Protein AF-G5LTT6-F1 (afdb_monomer_lite)

Structure (mmCIF, N/CA/C/O backbone):
data_AF-G5LTT6-F1
#
_entry.id   AF-G5LTT6-F1
#
loop_
_atom_site.group_PDB
_atom_site.id
_atom_site.type_symbol
_atom_site.label_atom_id
_atom_site.label_alt_id
_atom_site.label_comp_id
_atom_site.label_asym_id
_atom_site.label_entity_id
_atom_site.label_seq_id
_atom_site.pdbx_PDB_ins_code
_atom_site.Cartn_x
_atom_site.Cartn_y
_atom_site.Cartn_z
_atom_site.occupancy
_atom_site.B_iso_or_equiv
_atom_site.auth_seq_id
_atom_site.auth_comp_id
_atom_site.auth_asym_id
_atom_site.auth_atom_id
_atom_site.pdbx_PDB_model_num
ATOM 1 N N . TRP A 1 1 ? 4.756 -8.074 -8.014 1.00 90.06 1 TRP A N 1
ATOM 2 C CA . TRP A 1 1 ? 5.675 -7.265 -7.187 1.00 90.06 1 TRP A CA 1
ATOM 3 C C . TRP A 1 1 ? 6.008 -7.919 -5.835 1.00 90.06 1 TRP A C 1
ATOM 5 O O . TRP A 1 1 ? 7.163 -8.281 -5.661 1.00 90.06 1 TRP A O 1
ATOM 15 N N . TYR A 1 2 ? 5.055 -8.172 -4.916 1.00 94.81 2 TYR A N 1
ATOM 16 C CA . TYR A 1 2 ? 5.366 -8.738 -3.578 1.00 94.81 2 TYR A CA 1
ATOM 17 C C . TYR A 1 2 ? 6.192 -10.032 -3.600 1.00 94.81 2 TYR A C 1
ATOM 19 O O . TYR A 1 2 ? 7.160 -10.132 -2.856 1.00 94.81 2 TYR A O 1
ATOM 27 N N . ALA A 1 3 ? 5.880 -10.975 -4.495 1.00 95.31 3 ALA A N 1
ATOM 28 C CA . ALA A 1 3 ? 6.659 -12.208 -4.646 1.00 95.31 3 ALA A CA 1
ATOM 29 C C . ALA A 1 3 ? 8.133 -11.950 -5.026 1.00 95.31 3 ALA A C 1
ATOM 31 O O . ALA A 1 3 ? 9.029 -12.654 -4.569 1.00 95.31 3 ALA A O 1
ATOM 32 N N . ALA A 1 4 ? 8.420 -10.912 -5.825 1.00 96.00 4 ALA A N 1
ATOM 33 C CA . ALA A 1 4 ? 9.799 -10.544 -6.153 1.00 96.00 4 ALA A CA 1
ATOM 34 C C . ALA A 1 4 ? 10.552 -10.076 -4.897 1.00 96.00 4 ALA A C 1
ATOM 36 O O . ALA A 1 4 ? 11.647 -10.554 -4.612 1.00 96.00 4 ALA A O 1
ATOM 37 N N . TYR A 1 5 ? 9.925 -9.213 -4.096 1.00 96.31 5 TYR A N 1
ATOM 38 C CA . TYR A 1 5 ? 10.547 -8.660 -2.897 1.00 96.31 5 TYR A CA 1
ATOM 39 C C . TYR A 1 5 ? 10.662 -9.674 -1.742 1.00 96.31 5 TYR A C 1
ATOM 41 O O . TYR A 1 5 ? 11.721 -9.793 -1.116 1.00 96.31 5 TYR A O 1
ATOM 49 N N . HIS A 1 6 ? 9.587 -10.406 -1.437 1.00 96.81 6 HIS A N 1
ATOM 50 C CA . HIS A 1 6 ? 9.517 -11.287 -0.268 1.00 96.81 6 HIS A CA 1
ATOM 51 C C . HIS A 1 6 ? 10.025 -12.700 -0.540 1.00 96.81 6 HIS A C 1
ATOM 53 O O . HIS A 1 6 ? 10.747 -13.229 0.307 1.00 96.81 6 HIS A O 1
ATOM 59 N N . ASP A 1 7 ? 9.723 -13.280 -1.701 1.00 96.38 7 ASP A N 1
ATOM 60 C CA . ASP A 1 7 ? 10.048 -14.685 -1.976 1.00 96.38 7 ASP A CA 1
ATOM 61 C C . ASP A 1 7 ? 11.393 -14.784 -2.693 1.00 96.38 7 ASP A C 1
ATOM 63 O O . ASP A 1 7 ? 12.294 -15.483 -2.234 1.00 96.38 7 ASP A O 1
ATOM 67 N N . LYS A 1 8 ? 11.570 -14.004 -3.769 1.00 96.00 8 LYS A N 1
ATOM 68 C CA . LYS A 1 8 ? 12.803 -13.995 -4.579 1.00 96.00 8 LYS A CA 1
ATOM 69 C C . LYS A 1 8 ? 13.919 -13.118 -4.007 1.00 96.00 8 LYS A C 1
ATOM 71 O O . LYS A 1 8 ? 15.021 -13.127 -4.539 1.00 96.00 8 LYS A O 1
ATOM 76 N N . LYS A 1 9 ? 13.636 -12.371 -2.933 1.00 95.62 9 LYS A N 1
ATOM 77 C CA . LYS A 1 9 ? 14.576 -11.453 -2.263 1.00 95.62 9 LYS A CA 1
ATOM 78 C C . LYS A 1 9 ? 15.193 -10.401 -3.198 1.00 95.62 9 LYS A C 1
ATOM 80 O O . LYS A 1 9 ? 16.264 -9.886 -2.904 1.00 95.62 9 LYS A O 1
ATOM 85 N N . GLU A 1 10 ? 14.499 -10.042 -4.276 1.00 95.81 10 GLU A N 1
ATOM 86 C CA . GLU A 1 10 ? 14.931 -9.003 -5.214 1.00 95.81 10 GLU A CA 1
ATOM 87 C C . GLU A 1 10 ? 14.980 -7.633 -4.520 1.00 95.81 10 GLU A C 1
ATOM 89 O O . GLU A 1 10 ? 14.103 -7.301 -3.713 1.00 95.81 10 GLU A O 1
ATOM 94 N N . ARG A 1 11 ? 16.012 -6.840 -4.814 1.00 96.25 11 ARG A N 1
ATOM 95 C CA . ARG A 1 11 ? 16.246 -5.510 -4.223 1.00 96.25 11 ARG A CA 1
ATOM 96 C C . ARG A 1 11 ? 16.537 -4.429 -5.257 1.00 96.25 11 ARG A C 1
ATOM 98 O O . ARG A 1 11 ? 16.692 -3.276 -4.863 1.00 96.25 11 ARG A O 1
ATOM 105 N N . TRP A 1 12 ? 16.579 -4.773 -6.546 1.00 96.69 12 TRP A N 1
ATOM 106 C CA . TRP A 1 12 ? 16.785 -3.840 -7.655 1.00 96.69 12 TRP A CA 1
ATOM 107 C C . TRP A 1 12 ? 18.012 -2.949 -7.419 1.00 96.69 12 TRP A C 1
ATOM 109 O O . TRP A 1 12 ? 17.934 -1.719 -7.355 1.00 96.69 12 TRP A O 1
ATOM 119 N N . SER A 1 13 ? 19.156 -3.608 -7.215 1.00 95.38 13 SER A N 1
ATOM 120 C CA . SER A 1 13 ? 20.453 -2.975 -6.939 1.00 95.38 13 SER A CA 1
ATOM 121 C C . SER A 1 13 ? 20.442 -2.033 -5.724 1.00 95.38 13 SER A C 1
ATOM 123 O O . SER A 1 13 ? 21.067 -0.973 -5.756 1.00 95.38 13 SER A O 1
ATOM 125 N N . ASP A 1 14 ? 19.696 -2.389 -4.673 1.00 94.12 14 ASP A N 1
ATOM 126 C CA . ASP A 1 14 ? 19.516 -1.590 -3.451 1.00 94.12 14 ASP A CA 1
ATOM 127 C C . ASP A 1 14 ? 19.056 -0.150 -3.742 1.00 94.12 14 ASP A C 1
ATOM 129 O O . ASP A 1 14 ? 19.512 0.818 -3.132 1.00 94.12 14 ASP A O 1
ATOM 133 N N . GLY A 1 15 ? 18.163 -0.007 -4.727 1.00 92.12 15 GLY A N 1
ATOM 134 C CA . GLY A 1 15 ? 17.614 1.278 -5.163 1.00 92.12 15 GLY A CA 1
ATOM 135 C C . GLY A 1 15 ? 18.434 2.003 -6.234 1.00 92.12 15 GLY A C 1
ATOM 136 O O . GLY A 1 15 ? 18.007 3.055 -6.703 1.00 92.12 15 GLY A O 1
ATOM 137 N N . LYS A 1 16 ? 19.577 1.452 -6.669 1.00 95.81 16 LYS A N 1
ATOM 138 C CA . LYS A 1 16 ? 20.376 2.024 -7.770 1.00 95.81 16 LYS A CA 1
ATOM 139 C C . LYS A 1 16 ? 19.772 1.771 -9.152 1.00 95.81 16 LYS A C 1
ATOM 141 O O . LYS A 1 16 ? 20.206 2.402 -10.110 1.00 95.81 16 LYS A O 1
ATOM 146 N N . ASP A 1 17 ? 18.790 0.875 -9.255 1.00 95.25 17 ASP A N 1
ATOM 147 C CA . ASP A 1 17 ? 18.086 0.577 -10.504 1.00 95.25 17 ASP A CA 1
ATOM 148 C C . ASP A 1 17 ? 16.565 0.816 -10.379 1.00 95.25 17 ASP A C 1
ATOM 150 O O . ASP A 1 17 ? 15.768 -0.127 -10.278 1.00 95.25 17 ASP A O 1
ATOM 154 N N . PRO A 1 18 ? 16.127 2.090 -10.365 1.00 94.62 18 PRO A N 1
ATOM 155 C CA . PRO A 1 18 ? 14.707 2.425 -10.298 1.00 94.62 18 PRO A CA 1
ATOM 156 C C . PRO A 1 18 ? 13.934 1.976 -11.548 1.00 94.62 18 PRO A C 1
ATOM 158 O O . PRO A 1 18 ? 12.731 1.728 -11.467 1.00 94.62 18 PRO A O 1
ATOM 161 N N . ALA A 1 19 ? 14.604 1.828 -12.695 1.00 95.56 19 ALA A N 1
ATOM 162 C CA . ALA A 1 19 ? 13.969 1.378 -13.927 1.00 95.56 19 ALA A CA 1
ATOM 163 C C . ALA A 1 19 ? 13.546 -0.095 -13.825 1.00 95.56 19 ALA A C 1
ATOM 165 O O . ALA A 1 19 ? 12.395 -0.421 -14.118 1.00 95.56 19 ALA A O 1
ATOM 166 N N . ALA A 1 20 ? 14.420 -0.983 -13.338 1.00 95.75 20 ALA A N 1
ATOM 167 C CA . ALA A 1 20 ? 14.075 -2.390 -13.123 1.00 95.75 20 ALA A CA 1
ATOM 168 C C . ALA A 1 20 ? 12.976 -2.573 -12.060 1.00 95.75 20 ALA A C 1
ATOM 170 O O . ALA A 1 20 ? 12.105 -3.445 -12.197 1.00 95.75 20 ALA A O 1
ATOM 171 N N . PHE A 1 21 ? 12.982 -1.724 -11.027 1.00 96.88 21 PHE A N 1
ATOM 172 C CA . PHE A 1 21 ? 11.936 -1.684 -10.007 1.00 96.88 21 PHE A CA 1
ATOM 173 C C . PHE A 1 21 ? 10.558 -1.407 -10.616 1.00 96.88 21 PHE A C 1
ATOM 175 O O . PHE A 1 21 ? 9.623 -2.194 -10.437 1.00 96.88 21 PHE A O 1
ATOM 182 N N . ILE A 1 22 ? 10.447 -0.307 -11.369 1.00 96.56 22 ILE A N 1
ATOM 183 C CA . ILE A 1 22 ? 9.204 0.111 -12.025 1.00 96.56 22 ILE A CA 1
ATOM 184 C C . ILE A 1 22 ? 8.776 -0.943 -13.047 1.00 96.56 22 ILE A C 1
ATOM 186 O O . ILE A 1 22 ? 7.630 -1.395 -13.011 1.00 96.56 22 ILE A O 1
ATOM 190 N N . LYS A 1 23 ? 9.710 -1.427 -13.877 1.00 96.38 23 LYS A N 1
ATOM 191 C CA . LYS A 1 23 ? 9.455 -2.456 -14.893 1.00 96.38 23 LYS A CA 1
ATOM 192 C C . LYS A 1 23 ? 8.800 -3.705 -14.307 1.00 96.38 23 LYS A C 1
ATOM 194 O O . LYS A 1 23 ? 7.858 -4.230 -14.886 1.00 96.38 23 LYS A O 1
ATOM 199 N N . THR A 1 24 ? 9.229 -4.145 -13.123 1.00 97.06 24 THR A N 1
ATOM 200 C CA . THR A 1 24 ? 8.633 -5.314 -12.451 1.00 97.06 24 THR A CA 1
ATOM 201 C C . THR A 1 24 ? 7.143 -5.119 -12.141 1.00 97.06 24 TH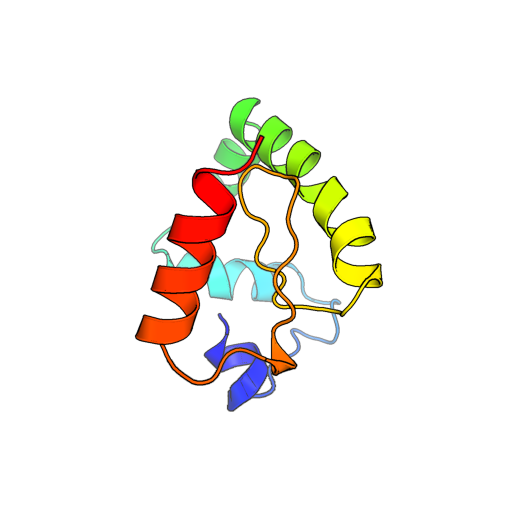R A C 1
ATOM 203 O O . THR A 1 24 ? 6.368 -6.076 -12.171 1.00 97.06 24 THR A O 1
ATOM 206 N N . GLY A 1 25 ? 6.736 -3.894 -11.796 1.00 96.38 25 GLY A N 1
ATOM 207 C CA . GLY A 1 25 ? 5.333 -3.542 -11.584 1.00 96.38 25 GLY A CA 1
ATOM 208 C C . GLY A 1 25 ? 4.566 -3.409 -12.897 1.00 96.38 25 GLY A C 1
ATOM 209 O O . GLY A 1 25 ? 3.497 -4.000 -13.034 1.00 96.38 25 GLY A O 1
ATOM 210 N N . LEU A 1 26 ? 5.133 -2.678 -13.859 1.00 97.50 26 LEU A N 1
ATOM 211 C CA . LEU A 1 26 ? 4.487 -2.388 -15.139 1.00 97.50 26 LEU A CA 1
ATOM 212 C C . LEU A 1 26 ? 4.269 -3.640 -15.993 1.00 97.50 26 LEU A C 1
ATOM 214 O O . LEU A 1 26 ? 3.160 -3.840 -16.484 1.00 97.50 26 LEU A O 1
ATOM 218 N N . ASP A 1 27 ? 5.264 -4.527 -16.082 1.00 96.50 27 ASP A N 1
ATOM 219 C CA . ASP A 1 27 ? 5.143 -5.801 -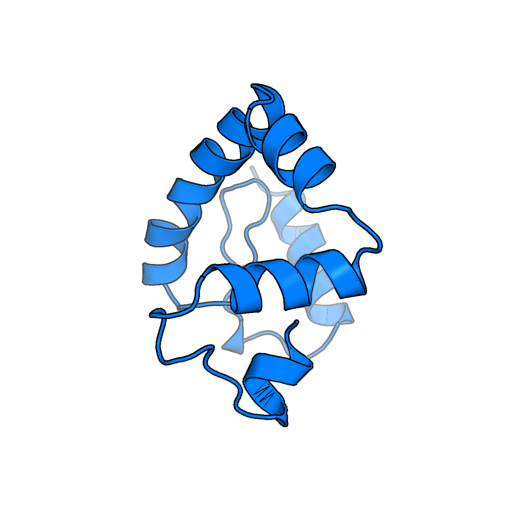16.802 1.00 96.50 27 ASP A CA 1
ATOM 220 C C . ASP A 1 27 ? 3.996 -6.650 -16.234 1.00 96.50 27 ASP A C 1
ATOM 222 O O . ASP A 1 27 ? 3.207 -7.228 -16.977 1.00 96.50 27 ASP A O 1
ATOM 226 N N . ALA A 1 28 ? 3.880 -6.708 -14.902 1.00 96.69 28 ALA A N 1
ATOM 227 C CA . ALA A 1 28 ? 2.825 -7.463 -14.230 1.00 96.69 28 ALA A CA 1
ATOM 228 C C . ALA A 1 28 ? 1.433 -6.829 -14.408 1.00 96.69 28 ALA A C 1
ATOM 230 O O . ALA A 1 28 ? 0.433 -7.541 -14.352 1.00 96.69 28 ALA A O 1
ATOM 231 N N . ALA A 1 29 ? 1.371 -5.510 -14.605 1.00 96.31 29 ALA A N 1
ATOM 232 C CA . ALA A 1 29 ? 0.142 -4.764 -14.861 1.00 96.31 29 ALA A CA 1
ATOM 233 C C . ALA A 1 29 ? -0.227 -4.688 -16.356 1.00 96.31 29 ALA A C 1
ATOM 235 O O . ALA A 1 29 ? -1.315 -4.216 -16.679 1.00 96.31 29 ALA A O 1
ATOM 236 N N . GLY A 1 30 ? 0.657 -5.123 -17.263 1.00 97.19 30 GLY A N 1
ATOM 237 C CA . GLY A 1 30 ? 0.473 -4.965 -18.708 1.00 97.19 30 GLY A CA 1
ATOM 238 C C . GLY A 1 30 ? 0.494 -3.503 -19.172 1.00 97.19 30 GLY A C 1
ATOM 239 O O . GLY A 1 30 ? -0.157 -3.170 -20.157 1.00 97.19 30 GLY A O 1
ATOM 240 N N . MET A 1 31 ? 1.203 -2.627 -18.455 1.00 96.88 31 MET A N 1
ATOM 241 C CA . MET A 1 31 ? 1.275 -1.187 -18.725 1.00 96.88 31 MET A CA 1
ATOM 242 C C . MET A 1 31 ? 2.619 -0.827 -19.366 1.00 96.88 31 MET A C 1
ATOM 244 O O . MET A 1 31 ? 3.656 -1.362 -18.975 1.00 96.88 31 MET A O 1
ATOM 248 N N . SER A 1 32 ? 2.627 0.093 -20.333 1.00 97.50 32 SER A N 1
ATOM 249 C CA . SER A 1 32 ? 3.883 0.599 -20.892 1.00 97.50 32 SER A CA 1
ATOM 250 C C . SER A 1 32 ? 4.506 1.674 -19.993 1.00 97.50 32 SER A C 1
ATOM 252 O O . SER A 1 32 ? 3.813 2.374 -19.254 1.00 97.50 32 SER A O 1
ATOM 254 N N . GLN A 1 33 ? 5.828 1.847 -20.082 1.00 96.38 33 GLN A N 1
ATOM 255 C CA . GLN A 1 33 ? 6.529 2.919 -19.366 1.00 96.38 33 GLN A CA 1
ATOM 256 C C . GLN A 1 33 ? 5.990 4.309 -19.746 1.00 96.38 33 GLN A C 1
ATOM 258 O O . GLN A 1 33 ? 5.813 5.159 -18.878 1.00 96.38 33 GLN A O 1
ATOM 263 N N . ALA A 1 34 ? 5.686 4.526 -21.029 1.00 97.19 34 ALA A N 1
ATOM 264 C CA . ALA A 1 34 ? 5.172 5.802 -21.520 1.00 97.19 34 ALA A CA 1
ATOM 265 C C . ALA A 1 34 ? 3.776 6.115 -20.957 1.00 97.19 34 ALA A C 1
ATOM 267 O O . ALA A 1 34 ? 3.531 7.243 -20.530 1.00 97.19 34 ALA A O 1
ATOM 268 N N . ASP A 1 35 ? 2.890 5.115 -20.899 1.00 97.56 35 ASP A N 1
ATOM 269 C CA . ASP A 1 35 ? 1.549 5.285 -20.326 1.00 97.56 35 ASP A CA 1
ATOM 270 C C . ASP A 1 35 ? 1.627 5.585 -18.829 1.00 97.56 35 ASP A C 1
ATOM 272 O O . ASP A 1 35 ? 0.925 6.467 -18.336 1.00 97.56 35 ASP A O 1
ATOM 276 N N . PHE A 1 36 ? 2.525 4.903 -18.110 1.00 97.56 36 PHE A N 1
ATOM 277 C CA . PHE A 1 36 ? 2.773 5.169 -16.696 1.00 97.56 36 PHE A CA 1
ATOM 278 C C . PHE A 1 36 ? 3.256 6.606 -16.461 1.00 97.56 36 PHE A C 1
ATOM 280 O O . PHE A 1 36 ? 2.710 7.313 -15.616 1.00 97.56 36 PHE A O 1
ATOM 287 N N . GLU A 1 37 ? 4.251 7.070 -17.218 1.00 97.06 37 GLU A N 1
ATOM 288 C CA . GLU A 1 37 ? 4.800 8.425 -17.084 1.00 97.06 37 GLU A CA 1
ATOM 289 C C . GLU A 1 37 ? 3.802 9.519 -17.472 1.00 97.06 37 GLU A C 1
ATOM 291 O O . GLU A 1 37 ? 3.817 10.608 -16.891 1.00 97.06 37 GLU A O 1
ATOM 296 N N . ALA A 1 38 ? 2.936 9.248 -18.450 1.00 97.50 38 ALA A N 1
ATOM 297 C CA . ALA A 1 38 ? 1.846 10.142 -18.812 1.00 97.50 38 ALA A CA 1
ATOM 298 C C . ALA A 1 38 ? 0.798 10.207 -17.692 1.00 97.50 38 ALA A C 1
ATOM 300 O O . ALA A 1 38 ? 0.464 11.302 -17.238 1.00 97.50 38 ALA A O 1
ATOM 301 N N . ALA A 1 39 ? 0.344 9.053 -17.192 1.00 97.50 39 ALA A N 1
ATOM 302 C CA . ALA A 1 39 ? -0.629 8.962 -16.106 1.00 97.50 39 ALA A CA 1
ATOM 303 C C . ALA A 1 39 ? -0.102 9.563 -14.796 1.00 97.50 39 ALA A C 1
ATOM 305 O O . ALA A 1 39 ? -0.856 10.173 -14.046 1.00 97.50 39 ALA A O 1
ATOM 306 N N . LEU A 1 40 ? 1.204 9.467 -14.531 1.00 97.31 40 LEU A N 1
ATOM 307 C CA . LEU A 1 40 ? 1.816 10.058 -13.343 1.00 97.31 40 LEU A CA 1
ATOM 308 C C . LEU A 1 40 ? 1.644 11.584 -13.289 1.00 97.31 40 LEU A C 1
ATOM 310 O O . LEU A 1 40 ? 1.638 12.152 -12.201 1.00 97.31 40 LEU A O 1
ATOM 314 N N . LYS A 1 41 ? 1.485 12.257 -14.432 1.00 97.25 41 LYS A N 1
ATOM 315 C CA . LYS A 1 41 ? 1.271 13.713 -14.504 1.00 97.25 41 LYS A CA 1
ATOM 316 C C . LYS A 1 41 ? -0.189 14.117 -14.290 1.00 97.25 41 LYS A C 1
ATOM 318 O O . LYS A 1 41 ? -0.466 15.311 -14.194 1.00 97.25 41 LYS A O 1
ATOM 323 N N . ASP A 1 42 ? -1.110 13.157 -14.229 1.00 98.25 42 ASP A N 1
ATOM 324 C CA . ASP A 1 42 ? -2.526 13.421 -13.999 1.00 98.25 42 ASP A CA 1
ATOM 325 C C . ASP A 1 42 ? -2.730 14.051 -12.603 1.00 98.25 42 ASP A C 1
ATOM 327 O O . ASP A 1 42 ? -2.260 13.494 -11.600 1.00 98.25 42 ASP A O 1
ATOM 331 N N . PRO A 1 43 ? -3.436 15.195 -12.497 1.00 98.12 43 PRO A N 1
ATOM 332 C CA . PRO A 1 43 ? -3.752 15.820 -11.216 1.00 98.12 43 PRO A CA 1
ATOM 333 C C . PRO A 1 43 ? -4.423 14.879 -10.210 1.00 98.12 43 PRO A C 1
ATOM 335 O O . PRO A 1 43 ? -4.126 14.967 -9.022 1.00 98.12 43 PRO A O 1
ATOM 338 N N . ALA A 1 44 ? -5.277 13.954 -10.654 1.00 97.88 44 ALA A N 1
ATOM 339 C CA . ALA A 1 44 ? -5.935 12.991 -9.774 1.00 97.88 44 ALA A CA 1
ATOM 340 C C . ALA A 1 44 ? -4.942 11.966 -9.195 1.00 97.88 44 ALA A C 1
ATOM 342 O O . ALA A 1 44 ? -5.060 11.556 -8.033 1.00 97.88 44 ALA A O 1
ATOM 343 N N . VAL A 1 45 ? -3.925 11.577 -9.974 1.00 98.06 45 VAL A N 1
ATOM 344 C CA . VAL A 1 45 ? -2.835 10.710 -9.498 1.00 98.06 45 VAL A CA 1
ATOM 345 C C . VAL A 1 45 ? -1.972 11.466 -8.492 1.00 98.06 45 VAL A C 1
ATOM 347 O O . VAL A 1 45 ? -1.699 10.944 -7.412 1.00 98.06 45 VAL A O 1
ATOM 350 N N . GLN A 1 46 ? -1.613 12.716 -8.787 1.00 98.31 46 GLN A N 1
ATOM 351 C CA . GLN A 1 46 ? -0.862 13.567 -7.859 1.00 98.31 46 GLN A CA 1
ATOM 352 C C . GLN A 1 46 ? -1.629 13.823 -6.551 1.00 98.31 46 GLN A C 1
ATOM 354 O O . GLN A 1 46 ? -1.058 13.688 -5.470 1.00 98.31 46 GLN A O 1
ATOM 359 N N . GLU A 1 47 ? -2.934 14.099 -6.616 1.00 98.12 47 GLU A N 1
ATOM 360 C CA . GLU A 1 47 ? -3.789 14.262 -5.433 1.00 98.12 47 GLU A CA 1
ATOM 361 C C . GLU A 1 47 ? -3.839 12.978 -4.586 1.00 98.12 47 GLU A C 1
ATOM 363 O O . GLU A 1 47 ? -3.809 13.028 -3.355 1.00 98.12 47 GLU A O 1
ATOM 368 N N . THR A 1 48 ? -3.876 11.812 -5.235 1.00 97.81 48 THR A N 1
ATOM 369 C CA . THR A 1 48 ? -3.835 10.514 -4.550 1.00 97.81 48 THR A CA 1
ATOM 370 C C . THR A 1 48 ? -2.510 10.313 -3.813 1.00 97.81 48 THR A C 1
ATOM 372 O O . THR A 1 48 ? -2.517 9.947 -2.636 1.00 97.81 48 THR A O 1
ATOM 375 N N . LEU A 1 49 ? -1.379 10.610 -4.464 1.00 97.56 49 LEU A N 1
ATOM 376 C CA . LEU A 1 49 ? -0.054 10.542 -3.841 1.00 97.56 49 LEU A CA 1
ATOM 377 C C . LEU A 1 49 ? 0.067 11.503 -2.649 1.00 97.56 49 LEU A C 1
ATOM 379 O O . LEU A 1 49 ? 0.643 11.135 -1.624 1.00 97.56 49 LEU A O 1
ATOM 383 N N . GLU A 1 50 ? -0.518 12.700 -2.744 1.00 97.75 50 GLU A N 1
ATOM 384 C CA . GLU A 1 50 ? -0.542 13.663 -1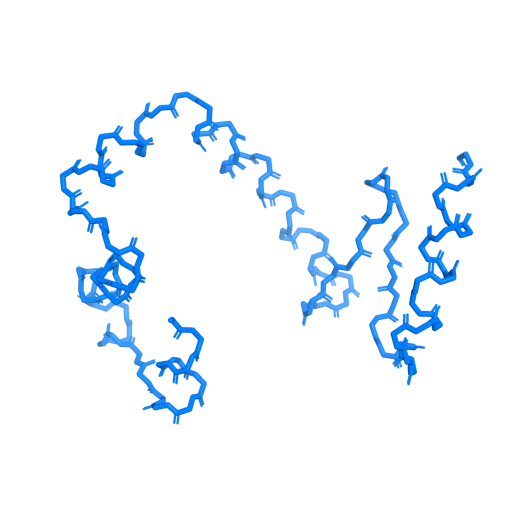.640 1.00 97.75 50 GLU A CA 1
ATOM 385 C C . GLU A 1 50 ? -1.336 13.127 -0.442 1.00 97.75 50 GLU A C 1
ATOM 387 O O . GLU A 1 50 ? -0.840 13.134 0.686 1.00 97.75 50 GLU A O 1
ATOM 392 N N . LYS A 1 51 ? -2.534 12.572 -0.679 1.00 95.88 51 LYS A N 1
ATOM 393 C CA . LYS A 1 51 ? -3.361 11.947 0.371 1.00 95.88 51 LYS A CA 1
ATOM 394 C C . LYS A 1 51 ? -2.631 10.802 1.075 1.00 95.88 51 LYS A C 1
ATOM 396 O O . LYS A 1 51 ? -2.795 10.613 2.280 1.00 95.88 51 LYS A O 1
ATOM 401 N N . TRP A 1 52 ? -1.809 10.043 0.352 1.00 97.38 52 TRP A N 1
ATOM 402 C CA . TRP A 1 52 ? -1.068 8.912 0.915 1.00 97.38 52 TRP A CA 1
ATOM 403 C C . TRP A 1 52 ? 0.067 9.319 1.857 1.00 97.38 52 TRP A C 1
ATOM 405 O O . TRP A 1 52 ? 0.495 8.487 2.657 1.00 97.38 52 TRP A O 1
ATOM 415 N N . LYS A 1 53 ? 0.515 10.583 1.866 1.00 95.81 53 LYS A N 1
ATOM 416 C CA . LYS A 1 53 ? 1.539 11.047 2.822 1.00 95.81 53 LYS A CA 1
ATOM 417 C C . LYS A 1 53 ? 1.110 10.881 4.282 1.00 95.81 53 LYS A C 1
ATOM 419 O O . LYS A 1 53 ? 1.952 10.589 5.131 1.00 95.81 53 LYS A O 1
ATOM 424 N N . ALA A 1 54 ? -0.193 10.966 4.570 1.00 94.00 54 ALA A N 1
ATOM 425 C CA . ALA A 1 54 ? -0.744 10.721 5.905 1.00 94.00 54 ALA A CA 1
ATOM 426 C C . ALA A 1 54 ? -0.460 9.296 6.427 1.00 94.00 54 ALA A C 1
ATOM 428 O O . ALA A 1 54 ? -0.452 9.066 7.638 1.00 94.00 54 ALA A O 1
ATOM 429 N N . ALA A 1 55 ? -0.176 8.335 5.537 1.00 94.00 55 ALA A N 1
ATOM 430 C CA . ALA A 1 55 ? 0.150 6.965 5.920 1.00 94.00 55 ALA A CA 1
ATOM 431 C C . ALA A 1 55 ? 1.414 6.874 6.789 1.00 94.00 55 ALA A C 1
ATOM 433 O O . ALA A 1 55 ? 1.515 5.951 7.596 1.00 94.00 55 ALA A O 1
ATOM 434 N N . TYR A 1 56 ? 2.357 7.821 6.672 1.00 94.31 56 TYR A N 1
ATOM 435 C CA . TYR A 1 56 ? 3.578 7.814 7.481 1.00 94.31 56 TYR A CA 1
ATOM 436 C C . TYR A 1 56 ? 3.275 7.975 8.975 1.00 94.31 56 TYR A C 1
ATOM 438 O O . TYR A 1 56 ? 3.774 7.204 9.795 1.00 94.31 56 TYR A O 1
ATOM 446 N N . ASP A 1 57 ? 2.415 8.928 9.338 1.00 93.62 57 ASP A N 1
ATOM 447 C CA . ASP A 1 57 ? 2.051 9.156 10.739 1.00 93.62 57 ASP A CA 1
ATOM 448 C C . ASP A 1 57 ? 1.147 8.048 11.287 1.00 93.62 57 ASP A C 1
ATOM 450 O O . ASP A 1 57 ? 1.325 7.622 12.427 1.00 93.62 57 ASP A O 1
ATOM 454 N N . VAL A 1 58 ? 0.252 7.495 10.461 1.00 93.31 58 VAL A N 1
ATOM 455 C CA . VAL A 1 58 ? -0.543 6.311 10.829 1.00 93.31 58 VAL A CA 1
ATOM 456 C C . VAL A 1 58 ? 0.365 5.104 11.106 1.00 93.31 58 VAL A C 1
ATOM 458 O O . VAL A 1 58 ? 0.183 4.408 12.107 1.00 93.31 58 VAL A O 1
ATOM 461 N N . ALA A 1 59 ? 1.380 4.874 10.268 1.00 93.25 59 ALA A N 1
ATOM 462 C CA . ALA A 1 59 ? 2.317 3.764 10.424 1.00 93.25 59 ALA A CA 1
ATOM 463 C C . ALA A 1 59 ? 3.172 3.872 11.698 1.00 93.25 59 ALA A C 1
ATOM 465 O O . ALA A 1 59 ? 3.570 2.845 12.244 1.00 93.25 59 ALA A O 1
ATOM 466 N N . LYS A 1 60 ? 3.425 5.074 12.232 1.00 94.12 60 LYS A N 1
ATOM 467 C CA . LYS A 1 60 ? 4.169 5.237 13.498 1.00 94.12 60 LYS A CA 1
ATOM 468 C C . LYS A 1 60 ? 3.453 4.638 14.711 1.00 94.12 60 LYS A C 1
ATOM 470 O O . LYS A 1 60 ? 4.116 4.318 15.691 1.00 94.12 60 LYS A O 1
ATOM 475 N N . ILE A 1 61 ? 2.127 4.482 14.667 1.00 93.44 61 ILE A N 1
ATOM 476 C CA . ILE A 1 61 ? 1.345 4.023 15.826 1.00 93.44 61 ILE A CA 1
ATOM 477 C C . ILE A 1 61 ? 1.584 2.532 16.101 1.00 93.44 61 ILE A C 1
ATOM 479 O O . ILE A 1 61 ? 1.718 2.125 17.255 1.00 93.44 61 ILE A O 1
ATOM 483 N N . GLN A 1 62 ? 1.618 1.706 15.052 1.00 92.94 62 GLN A N 1
ATOM 484 C CA . GLN A 1 62 ? 1.754 0.249 15.195 1.00 92.94 62 GLN A CA 1
ATOM 485 C C . GLN A 1 62 ? 2.383 -0.465 13.985 1.00 92.94 62 GLN A C 1
ATOM 487 O O . GLN A 1 62 ? 2.249 -1.678 13.845 1.00 92.94 62 GLN A O 1
ATOM 492 N N . GLY A 1 63 ? 3.051 0.265 13.095 1.00 94.25 63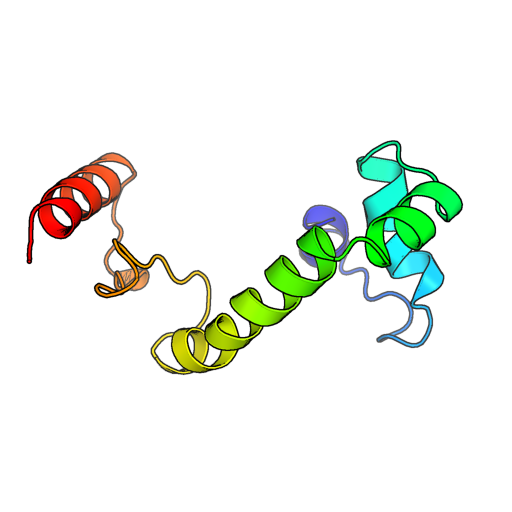 GLY A N 1
ATOM 493 C CA . GLY A 1 63 ? 3.599 -0.272 11.853 1.00 94.25 63 GLY A CA 1
ATOM 494 C C . GLY A 1 63 ? 2.540 -0.517 10.776 1.00 94.25 63 GLY A C 1
ATOM 495 O O . GLY A 1 63 ? 1.442 0.043 10.803 1.00 94.25 63 GLY A O 1
ATOM 496 N N . VAL A 1 64 ? 2.898 -1.361 9.807 1.00 94.56 64 VAL A N 1
ATOM 497 C CA . VAL A 1 64 ? 2.046 -1.763 8.681 1.00 94.56 64 VAL A CA 1
ATOM 498 C C . VAL A 1 64 ? 1.827 -3.283 8.694 1.00 94.56 64 VAL A C 1
ATOM 500 O O . VAL A 1 64 ? 2.743 -4.012 9.080 1.00 94.56 64 VAL A O 1
ATOM 503 N N . PRO A 1 65 ? 0.655 -3.791 8.266 1.00 93.69 65 PRO A N 1
ATOM 504 C CA . PRO A 1 65 ? -0.495 -3.049 7.734 1.00 93.69 65 PRO A CA 1
ATOM 505 C C . PRO A 1 65 ? -1.260 -2.246 8.803 1.00 93.69 65 PRO A C 1
ATOM 507 O O . PRO A 1 65 ? -1.205 -2.556 9.991 1.00 93.69 65 PRO A O 1
ATOM 510 N N . ALA A 1 66 ? -1.978 -1.204 8.373 1.00 95.12 66 ALA A N 1
ATOM 511 C CA . ALA A 1 66 ? -2.785 -0.336 9.232 1.00 95.12 66 ALA A CA 1
ATOM 512 C C . ALA A 1 66 ? -4.179 -0.139 8.618 1.00 95.12 66 ALA A C 1
ATOM 514 O O . ALA A 1 66 ? -4.324 0.513 7.585 1.00 95.12 66 ALA A O 1
ATOM 515 N N . TYR A 1 67 ? -5.204 -0.717 9.246 1.00 95.44 67 TYR A N 1
ATOM 516 C CA . TYR A 1 67 ? -6.590 -0.619 8.785 1.00 95.44 67 TYR A CA 1
ATOM 517 C C . TYR A 1 67 ? -7.309 0.480 9.563 1.00 95.44 67 TYR A C 1
ATOM 519 O O . TYR A 1 67 ? -7.497 0.354 10.774 1.00 95.44 67 TYR A O 1
ATOM 527 N N . VAL A 1 68 ? -7.694 1.558 8.876 1.00 95.44 68 VAL A N 1
ATOM 528 C CA . VAL A 1 68 ? -8.353 2.721 9.485 1.00 95.44 68 VAL A CA 1
ATOM 529 C C . VAL A 1 68 ? -9.796 2.816 8.998 1.00 95.44 68 VAL A C 1
ATOM 531 O O . VAL A 1 68 ? -10.041 2.968 7.804 1.00 95.44 68 VAL A O 1
ATOM 534 N N . VAL A 1 69 ? -10.756 2.760 9.920 1.00 96.62 69 VAL A N 1
ATOM 535 C CA . VAL A 1 69 ? -12.188 2.902 9.616 1.00 96.62 69 VAL A CA 1
ATOM 536 C C . VAL A 1 69 ? -12.590 4.375 9.708 1.00 96.62 69 VAL A C 1
ATOM 538 O O . VAL A 1 69 ? -12.284 5.044 10.700 1.00 96.62 69 VAL A O 1
ATOM 541 N N . ASN A 1 70 ? -13.252 4.883 8.659 1.00 94.88 70 ASN A N 1
ATOM 542 C CA . ASN A 1 70 ? -13.713 6.275 8.515 1.00 94.88 70 ASN A CA 1
ATOM 543 C C . ASN A 1 70 ? -12.625 7.339 8.774 1.00 94.88 70 ASN A C 1
ATOM 545 O O . ASN A 1 70 ? -12.920 8.428 9.257 1.00 94.88 70 ASN A O 1
ATOM 549 N N . GLY A 1 71 ? -11.352 7.015 8.514 1.00 92.75 71 GLY A N 1
ATOM 550 C CA . GLY A 1 71 ? -10.224 7.919 8.779 1.00 92.75 71 GLY A CA 1
ATOM 551 C C . GLY A 1 71 ? -9.962 8.212 10.265 1.00 92.75 71 GLY A C 1
ATOM 552 O O . GLY A 1 71 ? -9.161 9.090 10.566 1.00 92.75 71 GLY A O 1
ATOM 553 N N . LYS A 1 72 ? -10.619 7.496 11.193 1.00 94.12 72 LYS A N 1
ATOM 554 C CA . LYS A 1 72 ? -10.614 7.802 12.634 1.00 94.12 72 LYS A CA 1
ATOM 555 C C . LYS A 1 72 ? -10.176 6.632 13.512 1.00 94.12 72 LYS A C 1
ATOM 557 O O . LYS A 1 72 ? -9.408 6.831 14.449 1.00 94.12 72 LYS A O 1
ATOM 562 N N . TYR A 1 73 ? -10.647 5.416 13.233 1.00 95.75 73 TYR A N 1
ATOM 563 C CA . TYR A 1 73 ? -10.412 4.261 14.106 1.00 95.75 73 TYR A CA 1
ATOM 564 C C . TYR A 1 73 ? -9.369 3.315 13.513 1.00 95.75 73 TYR A C 1
ATOM 566 O O . TYR A 1 73 ? -9.658 2.600 12.555 1.00 95.75 73 TYR A O 1
ATOM 574 N N . LEU A 1 74 ? -8.166 3.292 14.091 1.00 95.31 74 LEU A N 1
ATOM 575 C CA . LEU A 1 74 ? -7.104 2.357 13.715 1.00 95.31 74 LEU A CA 1
ATOM 576 C C . LEU A 1 74 ? -7.291 1.006 14.420 1.00 95.31 74 LEU A C 1
ATOM 578 O O . LEU A 1 74 ? -7.286 0.929 15.648 1.00 95.31 74 LEU A O 1
ATOM 582 N N . ILE A 1 75 ? -7.425 -0.065 13.640 1.00 94.81 75 ILE A N 1
ATOM 583 C CA . ILE A 1 75 ? -7.530 -1.435 14.150 1.00 94.81 75 ILE A CA 1
ATOM 584 C C . ILE A 1 75 ? -6.138 -1.963 14.502 1.00 94.81 75 ILE A C 1
ATOM 586 O O . ILE A 1 75 ? -5.241 -1.987 13.655 1.00 94.81 75 ILE A O 1
ATOM 590 N N . TYR A 1 76 ? -5.986 -2.465 15.732 1.00 92.88 76 TYR A N 1
ATOM 591 C CA . TYR A 1 76 ? -4.764 -3.146 16.151 1.00 92.88 76 TYR A CA 1
ATOM 592 C C . TYR A 1 76 ? -4.620 -4.504 15.460 1.00 92.88 76 TYR A C 1
ATOM 594 O O . TYR A 1 76 ? -5.334 -5.453 15.787 1.00 92.88 76 TYR A O 1
ATOM 602 N N . THR A 1 77 ? -3.669 -4.625 14.534 1.00 88.12 77 THR A N 1
ATOM 603 C CA . THR A 1 77 ? -3.547 -5.806 13.657 1.00 88.12 77 THR A CA 1
ATOM 604 C C . THR A 1 77 ? -3.221 -7.088 14.409 1.00 88.12 77 THR A C 1
ATOM 606 O O . THR A 1 77 ? -3.751 -8.142 14.073 1.00 88.12 77 THR A O 1
ATOM 609 N N . LYS A 1 78 ? -2.444 -6.997 15.494 1.00 89.06 78 LYS A N 1
ATOM 610 C CA . LYS A 1 78 ? -2.145 -8.132 16.388 1.00 89.06 78 LYS A CA 1
ATOM 611 C C . LYS A 1 78 ? -3.383 -8.769 17.039 1.00 89.06 78 LYS A C 1
ATOM 613 O O . LYS A 1 78 ? -3.292 -9.883 17.543 1.00 89.06 78 LYS A O 1
ATOM 618 N N . ASN A 1 79 ? -4.518 -8.067 17.057 1.00 87.75 79 ASN A N 1
ATOM 619 C CA . ASN A 1 79 ? -5.768 -8.558 17.637 1.00 87.75 79 ASN A CA 1
ATOM 620 C C . ASN A 1 79 ? -6.696 -9.207 16.595 1.00 87.75 79 ASN A C 1
ATOM 622 O O . ASN A 1 79 ? -7.750 -9.715 16.973 1.00 87.75 79 ASN A O 1
ATOM 626 N N . ILE A 1 80 ? -6.334 -9.196 15.307 1.00 90.25 80 ILE A N 1
ATOM 627 C CA . ILE A 1 80 ? -7.126 -9.819 14.241 1.00 90.25 80 ILE A CA 1
ATOM 628 C C . ILE A 1 80 ? -6.938 -11.338 14.320 1.00 90.25 80 ILE A C 1
ATOM 630 O O . ILE A 1 80 ? -5.832 -11.840 14.132 1.00 90.25 80 ILE A O 1
ATOM 634 N N . LYS A 1 81 ? -8.019 -12.072 14.612 1.00 89.94 81 LYS A N 1
ATOM 635 C CA . LYS A 1 81 ? -7.985 -13.536 14.811 1.00 89.94 81 LYS A CA 1
ATOM 636 C C . LYS A 1 81 ? -8.574 -14.325 13.644 1.00 89.94 81 LYS A C 1
ATOM 638 O O . LYS A 1 81 ? -8.226 -15.483 13.447 1.00 89.94 81 LYS A O 1
ATOM 643 N N . SER A 1 82 ? -9.475 -13.707 12.890 1.00 94.50 82 SER A N 1
ATOM 644 C CA . SER A 1 82 ? -10.126 -14.282 11.714 1.00 94.50 82 SER A CA 1
ATOM 645 C C . SER A 1 82 ? -10.665 -13.176 10.809 1.00 94.50 82 SER A C 1
ATOM 647 O O . SER A 1 82 ? -10.830 -12.031 11.244 1.00 94.50 82 SER A O 1
ATOM 649 N N . ILE A 1 83 ? -10.987 -13.534 9.565 1.00 93.88 83 ILE A N 1
ATOM 650 C CA . ILE A 1 83 ? -11.640 -12.633 8.606 1.00 93.88 83 ILE A CA 1
ATOM 651 C C . ILE A 1 83 ? -12.974 -12.131 9.172 1.00 93.88 83 ILE A C 1
ATOM 653 O O . ILE A 1 83 ? -13.220 -10.927 9.159 1.00 93.88 83 ILE A O 1
ATOM 657 N N . ASP A 1 84 ? -13.784 -13.026 9.744 1.00 95.19 84 ASP A N 1
ATOM 658 C CA . ASP A 1 84 ? -15.088 -12.666 10.313 1.00 95.19 84 ASP A CA 1
ATOM 659 C C . ASP A 1 84 ? -14.951 -11.670 11.469 1.00 95.19 84 ASP A C 1
ATOM 661 O O . ASP A 1 84 ? -15.613 -10.634 11.466 1.00 95.19 84 ASP A O 1
ATOM 665 N N . SER A 1 85 ? -14.009 -11.907 12.394 1.00 92.75 85 SER A N 1
ATOM 666 C CA . SER A 1 85 ? -13.767 -10.996 13.524 1.00 92.75 85 SER A CA 1
ATOM 667 C C . SER A 1 85 ? -13.342 -9.597 13.069 1.00 92.75 85 SER A C 1
ATOM 669 O O . SER A 1 85 ? -13.734 -8.591 13.660 1.00 92.75 85 SER A O 1
ATOM 671 N N . MET A 1 86 ? -12.562 -9.516 11.987 1.00 95.38 86 MET A N 1
ATOM 672 C CA . MET A 1 86 ? -12.165 -8.241 11.403 1.00 95.38 86 MET A CA 1
ATOM 673 C C . MET A 1 86 ? -13.357 -7.550 10.741 1.00 95.38 86 MET A C 1
ATOM 675 O O . MET A 1 86 ? -13.546 -6.351 10.931 1.00 95.38 86 MET A O 1
ATOM 679 N N . ALA A 1 87 ? -14.169 -8.291 9.984 1.00 95.62 87 ALA A N 1
ATOM 680 C CA . ALA A 1 87 ? -15.342 -7.751 9.310 1.00 95.62 87 ALA A CA 1
ATOM 681 C C . ALA A 1 87 ? -16.379 -7.210 10.309 1.00 95.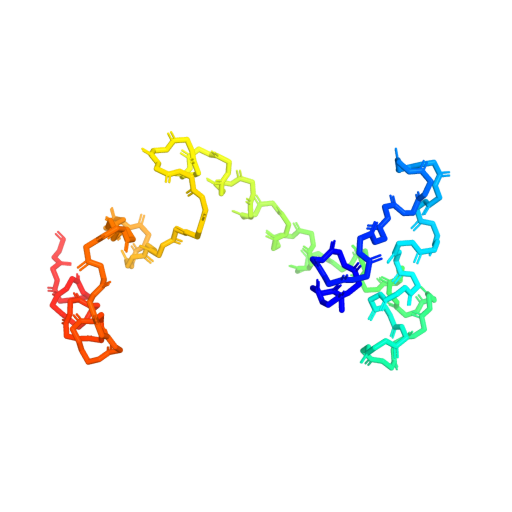62 87 ALA A C 1
ATOM 683 O O . ALA A 1 87 ? -16.913 -6.120 10.105 1.00 95.62 87 ALA A O 1
ATOM 684 N N . GLU A 1 88 ? -16.638 -7.931 11.401 1.00 95.19 88 GLU A N 1
ATOM 685 C CA . GLU A 1 88 ? -17.517 -7.485 12.487 1.00 95.19 88 GLU A CA 1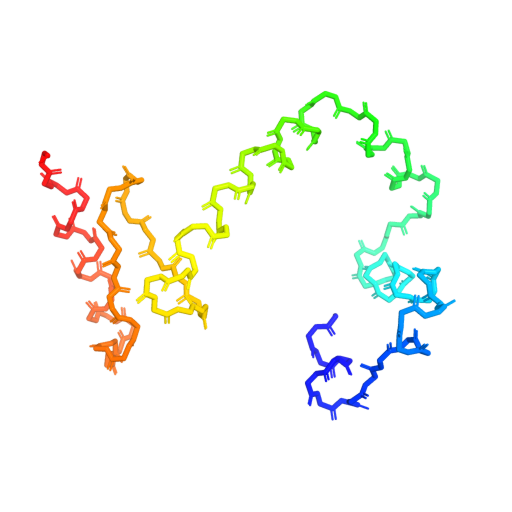
ATOM 686 C C . GLU A 1 88 ? -16.998 -6.211 13.154 1.00 95.19 88 GLU A C 1
ATOM 688 O O . GLU A 1 88 ? -17.746 -5.240 13.274 1.00 95.19 88 GLU A O 1
ATOM 693 N N . LEU A 1 89 ? -15.706 -6.165 13.495 1.00 95.06 89 LEU A N 1
ATOM 694 C CA . LEU A 1 89 ? -15.087 -4.979 14.085 1.00 95.06 89 LEU A CA 1
ATOM 695 C C . LEU A 1 89 ? -15.167 -3.765 13.148 1.00 95.06 89 LEU A C 1
ATOM 697 O O . LEU A 1 89 ? -15.472 -2.659 13.590 1.00 95.06 89 LEU A O 1
ATOM 701 N N . VAL A 1 90 ? -14.930 -3.954 11.846 1.00 96.06 90 VAL A N 1
ATOM 702 C CA . VAL A 1 90 ? -15.072 -2.879 10.854 1.00 96.06 90 VAL A CA 1
ATOM 703 C C . VAL A 1 90 ? -16.513 -2.370 10.809 1.00 96.06 90 VAL A C 1
ATOM 705 O O . VAL A 1 90 ? -16.716 -1.157 10.843 1.00 96.06 90 VAL A O 1
ATOM 708 N N . ARG A 1 91 ? -17.512 -3.266 10.772 1.00 96.56 91 ARG A N 1
ATOM 709 C CA . ARG A 1 91 ? -18.935 -2.880 10.792 1.00 96.56 91 ARG A CA 1
ATOM 710 C C . ARG A 1 91 ? -19.285 -2.104 12.057 1.00 96.56 91 ARG A C 1
ATOM 712 O O . ARG A 1 91 ? -19.935 -1.068 11.960 1.00 96.56 91 ARG A O 1
ATOM 719 N N . GLU A 1 92 ? -18.826 -2.561 13.220 1.00 95.81 92 GLU A N 1
ATOM 720 C CA . GLU A 1 92 ? -19.050 -1.868 14.488 1.00 95.81 92 GLU A CA 1
ATOM 721 C C . GLU A 1 92 ? -18.469 -0.448 14.439 1.00 95.81 92 GLU A C 1
ATOM 723 O O . GLU A 1 92 ? -19.192 0.527 14.648 1.00 95.81 92 GLU A O 1
ATOM 728 N N . LEU A 1 93 ? -17.183 -0.312 14.100 1.00 96.19 93 LEU A N 1
ATOM 729 C CA . LEU A 1 93 ? -16.487 0.976 14.052 1.00 96.19 93 LEU A CA 1
ATOM 730 C C . LEU A 1 93 ? -17.073 1.928 13.002 1.00 96.19 93 LEU A C 1
ATOM 732 O O . LEU A 1 93 ? -17.111 3.134 13.236 1.00 96.19 93 LEU A O 1
ATOM 736 N N . ALA A 1 94 ? -17.570 1.407 11.878 1.00 96.06 94 ALA A N 1
ATOM 737 C CA . ALA A 1 94 ? -18.175 2.214 10.821 1.00 96.06 94 ALA A CA 1
ATOM 738 C C . ALA A 1 94 ? -19.469 2.915 11.270 1.00 96.06 94 ALA A C 1
ATOM 740 O O . ALA A 1 94 ? -19.815 3.959 10.721 1.00 96.06 94 ALA A O 1
ATOM 741 N N . THR A 1 95 ? -20.165 2.366 12.273 1.00 96.50 95 THR A N 1
ATOM 742 C CA . THR A 1 95 ? -21.386 2.962 12.848 1.00 96.50 95 THR A CA 1
ATOM 743 C C . THR A 1 95 ? -21.116 3.962 13.975 1.00 96.50 95 THR A C 1
ATOM 745 O O . THR A 1 95 ? -22.035 4.661 14.410 1.00 96.50 95 THR A O 1
ATOM 748 N N . LYS A 1 96 ? -19.869 4.060 14.458 1.00 92.38 96 LYS A N 1
ATOM 749 C CA . LYS A 1 96 ? -19.492 4.984 15.535 1.00 92.38 96 LYS A CA 1
ATOM 750 C C . LYS A 1 96 ? -19.214 6.385 14.981 1.00 92.38 96 LYS A C 1
ATOM 752 O O . LYS A 1 96 ? -18.620 6.532 13.915 1.00 92.38 96 LYS A O 1
ATOM 757 N N . LYS A 1 97 ? -19.665 7.407 15.721 1.00 76.75 97 LYS A N 1
ATOM 758 C CA . LYS A 1 97 ? -19.478 8.831 15.394 1.00 76.75 97 LYS A CA 1
ATOM 759 C C . LYS A 1 97 ? -18.107 9.346 15.826 1.00 76.75 97 LYS A C 1
ATOM 761 O O . LYS A 1 97 ? -17.665 9.094 16.969 1.00 76.75 97 LYS A O 1
#

Foldseek 3Di:
DCCCCPVVVDCCVVPPHVPVVVCVVCVVVVHDPVRVVVVCPDPVVVVVVVVCVVVVVQCVVAHPDWDDAPVHDTDDPVPDDDPVVVVVVNVVVNPDD

Radius of gyration: 17.65 Å; chains: 1; bounding box: 42×30×39 Å

Organism: NCBI:txid913241

Secondary structure (DSSP, 8-state):
-HHHHHTS---TGGGT-HHHHHHHHHHHHT--HHHHHHHHT-HHHHHHHHHHTTHHHHHHHH-SS-EEETTTEEE-GGG---HHHHHHHHHHHHT--

pLDDT: mean 95.16, std 2.87, range [76.75, 98.31]

InterPro domains:
  IPR001853 DSBA-like thioredoxin domain [PF01323] (14-76)
  IPR036249 Thioredoxin-like superfamily [SSF52833] (3-93)
  IPR050824 Bacterial Thiol:disulfide Interchange Protein DsbA [PTHR35891] (1-97)

Sequence (97 aa):
WYAAYHDKKERWSDGKDPAAFIKTGLDAAGMSQADFEAALKDPAVQETLEKWKAAYDVAKIQGVPAYVVNGKYLIYTKNIKSIDSMAELVRELATKK